Protein AF-A0A0B1TU31-F1 (afdb_monomer_lite)

InterPro domains:
  IPR000884 Thrombospondin type-1 (TSP1) repeat [PS50092] (26-80)
  IPR000884 Thrombospondin type-1 (TSP1) repeat [SM00209] (29-80)
  IPR036383 Thrombospondin type-1 repeat superfamily [G3DSA:2.20.100.10] (24-85)
  IPR036383 Thrombospondin type-1 repeat superfamily [SSF82895] (26-73)

Structure (mmCIF, N/CA/C/O backbone):
data_AF-A0A0B1TU31-F1
#
_entry.id   AF-A0A0B1TU31-F1
#
loop_
_atom_site.group_PDB
_atom_site.id
_atom_site.type_symbol
_atom_site.label_atom_id
_atom_site.label_alt_id
_atom_site.label_comp_id
_atom_site.label_asym_id
_atom_site.label_entity_id
_atom_site.label_seq_id
_atom_site.pdbx_PDB_ins_code
_atom_site.Cartn_x
_atom_site.Cartn_y
_atom_site.Cartn_z
_atom_site.occupancy
_atom_site.B_iso_or_equiv
_atom_site.auth_seq_id
_atom_site.auth_comp_id
_atom_site.auth_asym_id
_atom_site.auth_atom_id
_atom_site.pdbx_PDB_model_num
ATOM 1 N N . MET A 1 1 ? -32.053 -27.842 63.077 1.00 48.84 1 MET A N 1
ATOM 2 C CA . MET A 1 1 ? -31.804 -26.830 64.124 1.00 48.84 1 MET A CA 1
ATOM 3 C C . MET A 1 1 ? -30.981 -25.727 63.482 1.00 48.84 1 MET A C 1
ATOM 5 O O . MET A 1 1 ? -29.867 -26.010 63.071 1.00 48.84 1 MET A O 1
ATOM 9 N N . ILE A 1 2 ? -31.567 -24.545 63.289 1.00 61.00 2 ILE A N 1
ATOM 10 C CA . ILE A 1 2 ? -30.883 -23.333 62.812 1.00 61.00 2 ILE A CA 1
ATOM 11 C C . ILE A 1 2 ? -30.750 -22.444 64.051 1.00 61.00 2 ILE A C 1
ATOM 13 O O . ILE A 1 2 ? -31.759 -22.158 64.695 1.00 61.00 2 ILE A O 1
ATOM 17 N N . ASP A 1 3 ? -29.520 -22.116 64.441 1.00 66.31 3 ASP A N 1
ATOM 18 C CA . ASP A 1 3 ? -29.231 -21.256 65.592 1.00 66.31 3 ASP A CA 1
ATOM 19 C C . ASP A 1 3 ? -29.644 -19.801 65.269 1.00 66.31 3 ASP A C 1
ATOM 21 O O . ASP A 1 3 ? -29.160 -19.246 64.279 1.00 66.31 3 ASP A O 1
ATOM 25 N N . PRO A 1 4 ? -30.521 -19.164 66.069 1.00 66.88 4 PRO A N 1
ATOM 26 C CA . PRO A 1 4 ? -31.026 -17.813 65.814 1.00 66.88 4 PRO A CA 1
ATOM 27 C C . PRO A 1 4 ? -29.987 -16.689 66.000 1.00 66.88 4 PRO A C 1
ATOM 29 O O . PRO A 1 4 ? -30.324 -15.529 65.768 1.00 66.88 4 PRO A O 1
ATOM 32 N N . LYS A 1 5 ? -28.744 -16.985 66.412 1.00 67.88 5 LYS A N 1
ATOM 33 C CA . LYS A 1 5 ? -27.654 -16.000 66.561 1.00 67.88 5 LYS A CA 1
ATOM 34 C C . LYS A 1 5 ? -26.656 -15.950 65.403 1.00 67.88 5 LYS A C 1
ATOM 36 O O . LYS A 1 5 ? -25.775 -15.096 65.427 1.00 67.88 5 LYS A O 1
ATOM 41 N N . CYS A 1 6 ? -26.76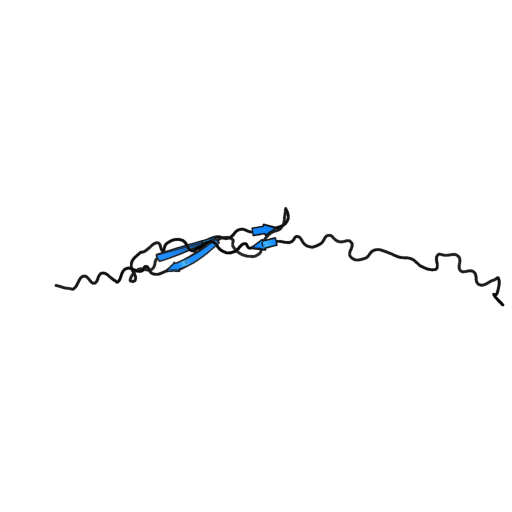9 -16.809 64.391 1.00 63.38 6 CYS A N 1
ATOM 42 C CA . CYS A 1 6 ? -25.867 -16.790 63.234 1.00 63.38 6 CYS A CA 1
ATOM 43 C C . CYS A 1 6 ? -26.541 -16.115 62.027 1.00 63.38 6 CYS A C 1
ATOM 45 O O . CYS A 1 6 ? -26.782 -16.734 60.995 1.00 63.38 6 CYS A O 1
ATOM 47 N N . HIS A 1 7 ? -26.901 -14.841 62.192 1.00 66.25 7 HIS A N 1
ATOM 48 C CA . HIS A 1 7 ? -27.333 -13.976 61.098 1.00 66.25 7 HIS A CA 1
ATOM 49 C C . HIS A 1 7 ? -26.157 -13.076 60.717 1.00 66.25 7 HIS A C 1
ATOM 51 O O . HIS A 1 7 ? -25.740 -12.227 61.503 1.00 66.25 7 HIS A O 1
ATOM 57 N N . CYS A 1 8 ? -25.593 -13.292 59.531 1.00 70.94 8 CYS A N 1
ATOM 58 C CA . CYS A 1 8 ? -24.670 -12.341 58.931 1.00 70.94 8 CYS A CA 1
ATOM 59 C C . CYS A 1 8 ? -25.516 -11.235 58.295 1.00 70.94 8 CYS A C 1
ATOM 61 O O . CYS A 1 8 ? -26.181 -11.481 57.291 1.00 70.94 8 CYS A O 1
ATOM 63 N N . GLU A 1 9 ? -25.531 -10.043 58.896 1.00 76.56 9 GLU A N 1
ATOM 64 C CA . GLU A 1 9 ? -26.111 -8.864 58.250 1.00 76.56 9 GLU A CA 1
ATOM 65 C C . GLU A 1 9 ? -25.259 -8.518 57.025 1.00 76.56 9 GLU A C 1
ATOM 67 O O . GLU A 1 9 ? -24.111 -8.091 57.145 1.00 76.56 9 GLU A O 1
ATOM 72 N N . GLY A 1 10 ? -25.800 -8.757 55.834 1.00 75.06 10 GLY A N 1
ATOM 73 C CA . GLY A 1 10 ? -25.105 -8.502 54.579 1.00 75.06 10 GLY A CA 1
ATOM 74 C C . GLY A 1 10 ? -25.650 -9.351 53.441 1.00 75.06 10 GLY A C 1
ATOM 75 O O . GLY A 1 10 ? -26.431 -10.278 53.649 1.00 75.06 10 GLY A O 1
ATOM 76 N N . VAL A 1 11 ? -25.247 -9.010 52.222 1.00 82.56 11 VAL A N 1
ATOM 77 C CA . VAL A 1 11 ? -25.572 -9.800 51.032 1.00 82.56 11 VAL A CA 1
ATOM 78 C C . VAL A 1 11 ? -24.592 -10.972 50.961 1.00 82.56 11 VAL A C 1
ATOM 80 O O . VAL A 1 11 ? -23.391 -10.785 51.140 1.00 82.56 11 VAL A O 1
ATOM 83 N N . ASP A 1 12 ? -25.092 -12.179 50.708 1.00 83.38 12 ASP A N 1
ATOM 84 C CA . ASP A 1 12 ? -24.291 -13.405 50.573 1.00 83.38 12 ASP A CA 1
ATOM 85 C C . ASP A 1 12 ? -23.491 -13.457 49.262 1.00 83.38 12 ASP A C 1
ATOM 87 O O . ASP A 1 12 ? -22.617 -14.307 49.086 1.00 83.38 12 ASP A O 1
ATOM 91 N N . SER A 1 13 ? -23.772 -12.529 48.345 1.00 83.19 13 SER A N 1
ATOM 92 C CA . SER A 1 13 ? -23.055 -12.369 47.091 1.00 83.19 13 SER A CA 1
ATOM 93 C C . SER A 1 13 ? -22.950 -10.898 46.689 1.00 83.19 13 SER A C 1
ATOM 95 O O . SER A 1 13 ? -23.908 -10.131 46.764 1.00 83.19 13 SER A O 1
ATOM 97 N N . GLU A 1 14 ? -21.765 -10.515 46.226 1.00 86.88 14 GLU A N 1
ATOM 98 C CA . GLU A 1 14 ? -21.508 -9.246 45.554 1.00 86.88 14 GLU A CA 1
ATOM 99 C C . GLU A 1 14 ? -20.944 -9.575 44.170 1.00 86.88 14 GLU A C 1
ATOM 101 O O . GLU A 1 14 ? -20.072 -10.436 44.030 1.00 86.88 14 GLU A O 1
ATOM 106 N N . GLN A 1 15 ? -21.460 -8.921 43.133 1.00 88.38 15 GLN A N 1
ATOM 107 C CA . GLN A 1 15 ? -20.985 -9.089 41.764 1.00 88.38 15 GLN A CA 1
ATOM 108 C C . GLN A 1 15 ? -20.560 -7.735 41.218 1.00 88.38 15 GLN A C 1
ATOM 110 O O . GLN A 1 15 ? -21.261 -6.736 41.379 1.00 88.38 15 GLN A O 1
ATOM 115 N N . LYS A 1 16 ? -19.413 -7.715 40.544 1.00 89.94 16 LYS A N 1
ATOM 116 C CA . LYS A 1 16 ? -18.899 -6.534 39.863 1.00 89.94 16 LYS A CA 1
ATOM 117 C C . LYS A 1 16 ? -18.447 -6.913 38.466 1.00 89.94 16 LYS A C 1
ATOM 119 O O . LYS A 1 16 ? -17.809 -7.947 38.274 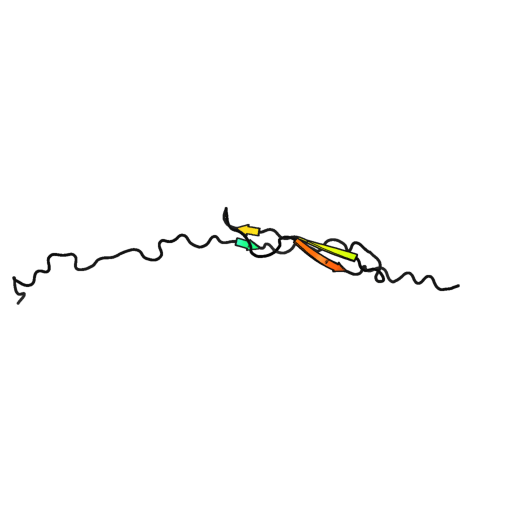1.00 89.94 16 LYS A O 1
ATOM 124 N N . GLU A 1 17 ? -18.745 -6.051 37.505 1.00 89.38 17 GLU A N 1
ATOM 125 C CA . GLU A 1 17 ? -18.246 -6.205 36.146 1.00 89.38 17 GLU A CA 1
ATOM 126 C C . GLU A 1 17 ? -16.730 -5.992 36.113 1.00 89.38 17 GLU A C 1
ATOM 128 O O . GLU A 1 17 ? -16.190 -5.019 36.652 1.00 89.38 17 GLU A O 1
ATOM 133 N N . CYS A 1 18 ? -16.034 -6.921 35.470 1.00 88.19 18 CYS A N 1
ATOM 134 C CA . CYS A 1 18 ? -14.620 -6.811 35.157 1.00 88.19 18 CYS A CA 1
ATOM 135 C C . CYS A 1 18 ? -14.446 -6.625 33.645 1.00 88.19 18 CYS A C 1
ATOM 137 O O . CYS A 1 18 ? -15.306 -7.009 32.858 1.00 88.19 18 CYS A O 1
ATOM 139 N N . ASN A 1 19 ? -13.319 -6.037 33.235 1.00 86.31 19 ASN A N 1
ATOM 140 C CA . ASN A 1 19 ? -12.980 -5.817 31.823 1.00 86.31 19 ASN A CA 1
ATOM 141 C C . ASN A 1 19 ? -13.982 -4.940 31.047 1.00 86.31 19 ASN A C 1
ATOM 143 O O . ASN A 1 19 ? -14.146 -5.109 29.846 1.00 86.31 19 ASN A O 1
ATOM 147 N N . THR A 1 20 ? -14.592 -3.949 31.704 1.00 85.75 20 THR A N 1
ATOM 148 C CA . THR A 1 20 ? -15.500 -2.966 31.076 1.00 85.75 20 THR A CA 1
ATOM 149 C C . THR A 1 20 ? -14.792 -1.950 30.170 1.00 85.75 20 THR A C 1
ATOM 151 O O . THR A 1 20 ? -15.401 -0.987 29.706 1.00 85.75 20 THR A O 1
ATOM 15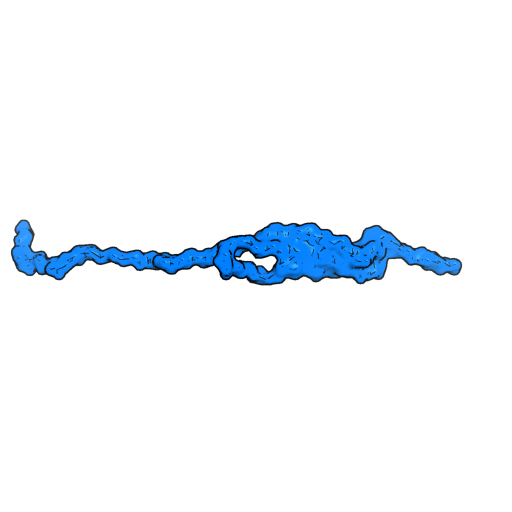4 N N . GLN A 1 21 ? -13.493 -2.138 29.926 1.00 85.94 21 GLN A N 1
ATOM 155 C CA . GLN A 1 21 ? -12.722 -1.293 29.025 1.00 85.94 21 GLN A CA 1
ATOM 156 C C . GLN A 1 21 ? -13.214 -1.517 27.583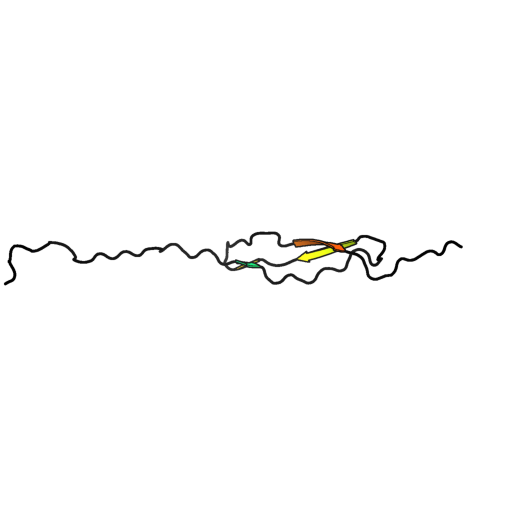 1.00 85.94 21 GLN A C 1
ATOM 158 O O . GLN A 1 21 ? -13.463 -2.668 27.212 1.00 85.94 21 GLN A O 1
ATOM 163 N N . PRO A 1 22 ? -13.322 -0.467 26.748 1.00 77.44 22 PRO A N 1
ATOM 164 C CA . PRO A 1 22 ? -13.642 -0.630 25.334 1.00 77.44 22 PRO A CA 1
ATOM 165 C C . PRO A 1 22 ? -12.657 -1.581 24.650 1.00 77.44 22 PRO A C 1
ATOM 167 O O . PRO A 1 22 ? -11.462 -1.582 24.962 1.00 77.44 22 PRO A O 1
ATOM 170 N N . CYS A 1 23 ? -13.142 -2.373 23.693 1.00 78.88 23 CYS A N 1
ATOM 171 C CA . CYS A 1 23 ? -12.259 -3.178 22.857 1.00 78.88 23 CYS A CA 1
ATOM 172 C C . CYS A 1 23 ? -11.263 -2.275 22.114 1.00 78.88 23 CYS A C 1
ATOM 174 O O . CYS A 1 23 ? -11.584 -1.143 21.752 1.00 78.88 23 CYS A O 1
ATOM 176 N N . ALA A 1 24 ? -10.047 -2.780 21.883 1.00 76.81 24 ALA A N 1
ATOM 177 C CA . ALA A 1 24 ? -9.074 -2.067 21.067 1.00 76.81 24 ALA A CA 1
ATOM 178 C C . ALA A 1 24 ? -9.655 -1.815 19.671 1.00 76.81 24 ALA A C 1
ATOM 180 O O . ALA A 1 24 ? -10.218 -2.739 19.070 1.00 76.81 24 ALA A O 1
ATOM 181 N N . LEU A 1 25 ? -9.479 -0.584 19.175 1.00 80.94 25 LEU A N 1
ATOM 182 C CA . LEU A 1 25 ? -9.954 -0.203 17.852 1.00 80.94 25 LEU A CA 1
ATOM 183 C C . LEU A 1 25 ? -9.381 -1.157 16.805 1.00 80.94 25 LEU A C 1
ATOM 185 O O . LEU A 1 25 ? -8.169 -1.388 16.755 1.00 80.94 25 LEU A O 1
ATOM 189 N N . GLN A 1 26 ? -10.249 -1.714 15.970 1.00 82.94 26 GLN A N 1
ATOM 190 C CA . GLN A 1 26 ? -9.836 -2.664 14.943 1.00 82.94 26 GLN A CA 1
ATOM 191 C C . GLN A 1 26 ? -9.452 -1.913 13.666 1.00 82.94 26 GLN A C 1
ATOM 193 O O . GLN A 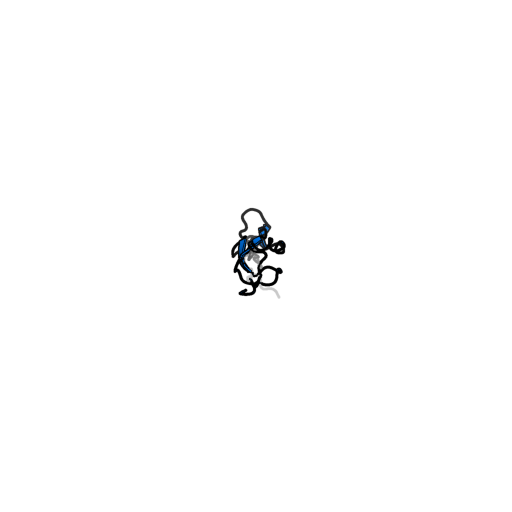1 26 ? -10.302 -1.287 13.029 1.00 82.94 26 GLN A O 1
ATOM 198 N N . CYS A 1 27 ? -8.179 -2.008 13.275 1.00 89.88 27 CYS A N 1
ATOM 199 C CA . CYS A 1 27 ? -7.716 -1.605 11.949 1.00 89.88 27 CYS A CA 1
ATOM 200 C C . CYS A 1 27 ? -7.147 -2.790 11.188 1.00 89.88 27 CYS A C 1
ATOM 202 O O . CYS A 1 27 ? -6.449 -3.634 11.753 1.00 89.88 27 CYS A O 1
ATOM 204 N N . ALA A 1 28 ? -7.328 -2.769 9.877 1.00 91.75 28 ALA A N 1
ATOM 205 C CA . ALA A 1 28 ? -6.653 -3.658 8.960 1.00 91.75 28 ALA A CA 1
ATOM 206 C C . ALA A 1 28 ? -6.118 -2.876 7.762 1.00 91.75 28 ALA A C 1
ATOM 208 O O . ALA A 1 28 ? -6.706 -1.901 7.292 1.00 91.75 28 ALA A O 1
ATOM 209 N N . TRP A 1 29 ? -4.993 -3.343 7.236 1.00 95.88 29 TRP A N 1
ATOM 210 C CA . TRP A 1 29 ? -4.558 -2.935 5.912 1.00 95.88 29 TRP A CA 1
ATOM 211 C C . TRP A 1 29 ? -5.456 -3.587 4.862 1.00 95.88 29 TRP A C 1
ATOM 213 O O . TRP A 1 29 ? -5.725 -4.789 4.930 1.00 95.88 29 TRP A O 1
ATOM 223 N N . THR A 1 30 ? -5.870 -2.821 3.855 1.00 95.94 30 THR A N 1
ATOM 224 C CA . THR A 1 30 ? -6.402 -3.410 2.625 1.00 95.94 30 THR A CA 1
ATOM 225 C C . THR A 1 30 ? -5.324 -4.240 1.934 1.00 95.94 30 THR A C 1
ATOM 227 O O . THR A 1 30 ? -4.129 -4.151 2.243 1.00 95.94 30 THR A O 1
ATOM 230 N N . GLN A 1 31 ? -5.733 -5.013 0.928 1.00 96.62 31 GLN A N 1
ATOM 231 C CA . GLN A 1 31 ? -4.762 -5.538 -0.021 1.00 96.62 31 GLN A CA 1
ATOM 232 C C . GLN A 1 31 ? -3.985 -4.383 -0.659 1.00 96.62 31 GLN A C 1
ATOM 234 O O . GLN A 1 31 ? -4.513 -3.283 -0.855 1.00 96.62 31 GLN A O 1
ATOM 239 N N . TRP A 1 32 ? -2.718 -4.652 -0.953 1.00 98.00 32 TRP A N 1
ATOM 240 C CA . TRP A 1 32 ? -1.901 -3.750 -1.741 1.00 98.00 32 TRP A CA 1
ATOM 241 C C . TRP A 1 32 ? -2.508 -3.572 -3.129 1.00 98.00 32 TRP A C 1
ATOM 243 O O . TRP A 1 32 ? -2.917 -4.546 -3.764 1.00 98.00 32 TRP A O 1
ATOM 253 N N . CYS A 1 33 ? -2.507 -2.337 -3.617 1.00 97.81 33 CYS A N 1
ATOM 254 C CA . CYS A 1 33 ? -2.702 -2.075 -5.030 1.00 97.81 33 CYS A CA 1
ATOM 255 C C . CYS A 1 33 ? -1.583 -2.736 -5.849 1.00 97.81 33 CYS A C 1
ATOM 257 O O . CYS A 1 33 ? -0.510 -3.077 -5.335 1.00 97.81 33 CYS A O 1
ATOM 259 N N . ALA A 1 34 ? -1.843 -2.906 -7.145 1.00 97.94 34 ALA A N 1
ATOM 260 C CA . ALA A 1 34 ? -0.811 -3.323 -8.079 1.00 97.94 34 ALA A CA 1
ATOM 261 C C . ALA A 1 34 ? 0.367 -2.336 -8.052 1.00 97.94 34 ALA A C 1
ATOM 263 O O . ALA A 1 34 ? 0.193 -1.145 -7.782 1.00 97.94 34 ALA A O 1
ATOM 264 N N . TRP A 1 35 ? 1.563 -2.847 -8.336 1.00 98.00 35 TRP A N 1
ATOM 265 C CA . TRP A 1 35 ? 2.722 -1.997 -8.571 1.00 98.00 35 TRP A CA 1
ATOM 266 C C . TRP A 1 35 ? 2.466 -1.077 -9.764 1.00 98.00 35 TRP A C 1
ATOM 268 O O . TRP A 1 35 ? 1.848 -1.484 -10.749 1.00 98.00 35 TRP A O 1
ATOM 278 N N . SER A 1 36 ? 2.949 0.159 -9.669 1.00 97.31 36 SER A N 1
ATOM 279 C CA . SER A 1 36 ? 3.043 1.057 -10.810 1.00 97.31 36 SER A CA 1
ATOM 280 C C . SER A 1 36 ? 3.955 0.464 -11.879 1.00 97.31 36 SER A C 1
ATOM 282 O O . SER A 1 36 ? 4.807 -0.379 -11.590 1.00 97.31 36 SER A O 1
ATOM 284 N N . ASP A 1 37 ? 3.854 0.985 -13.099 1.00 96.38 37 ASP A N 1
ATOM 285 C CA . ASP A 1 37 ? 4.862 0.704 -14.112 1.00 96.38 37 ASP A CA 1
ATOM 286 C C . ASP A 1 37 ? 6.259 1.092 -13.612 1.00 96.38 37 ASP A C 1
ATOM 288 O O . ASP A 1 37 ? 6.441 2.072 -12.877 1.00 96.38 37 ASP A O 1
ATOM 292 N N . CYS A 1 38 ? 7.254 0.309 -14.027 1.00 96.81 38 CYS A N 1
ATOM 293 C CA . CYS A 1 38 ? 8.648 0.626 -13.769 1.00 96.81 38 CYS A CA 1
ATOM 294 C C . CYS A 1 38 ? 9.034 1.913 -14.508 1.00 96.81 38 CYS A C 1
ATOM 296 O O . CYS A 1 38 ? 8.731 2.067 -15.694 1.00 96.81 38 CYS A O 1
ATOM 298 N N . THR A 1 39 ? 9.752 2.821 -13.839 1.00 96.81 39 THR A N 1
ATOM 299 C CA . THR A 1 39 ? 10.189 4.087 -14.460 1.00 96.81 39 THR A CA 1
ATOM 300 C C . THR A 1 39 ? 11.096 3.893 -15.675 1.00 96.81 39 THR A C 1
ATOM 302 O O . THR A 1 39 ? 11.172 4.782 -16.519 1.00 96.81 39 THR A O 1
ATOM 305 N N . THR A 1 40 ? 11.770 2.744 -15.788 1.00 93.56 40 THR A N 1
ATOM 306 C CA . THR A 1 40 ? 12.478 2.340 -17.006 1.00 93.56 40 THR A CA 1
ATOM 307 C C . THR A 1 40 ? 11.777 1.166 -17.671 1.00 93.56 40 THR A C 1
ATOM 309 O O . THR A 1 40 ? 11.224 0.277 -17.024 1.00 93.56 40 THR A O 1
ATOM 312 N N . ARG A 1 41 ? 11.855 1.137 -18.998 1.00 92.31 41 ARG A N 1
ATOM 313 C CA . ARG A 1 41 ? 11.439 -0.010 -19.806 1.00 92.31 41 ARG A CA 1
ATOM 314 C C . ARG A 1 41 ? 12.625 -0.893 -20.198 1.00 92.31 41 ARG A C 1
ATOM 316 O O . ARG A 1 41 ? 12.388 -1.985 -20.692 1.00 92.31 41 ARG A O 1
ATOM 323 N N . SER A 1 42 ? 13.865 -0.466 -19.954 1.00 91.44 42 SER A N 1
ATOM 324 C CA . SER A 1 42 ? 15.089 -1.204 -20.289 1.00 91.44 42 SER A CA 1
ATOM 325 C C . SER A 1 42 ? 15.478 -2.190 -19.186 1.00 91.44 42 SER A C 1
ATOM 327 O O . SER A 1 42 ? 15.440 -1.860 -18.002 1.00 91.44 42 SER A O 1
ATOM 329 N N . GLN A 1 43 ? 15.929 -3.386 -19.563 1.00 92.06 43 GLN A N 1
ATOM 330 C CA . GLN A 1 43 ? 16.517 -4.356 -18.631 1.00 92.06 43 GLN A CA 1
ATOM 331 C C . GLN A 1 43 ? 17.889 -3.921 -18.105 1.00 92.06 43 GLN A C 1
ATOM 333 O O . GLN A 1 43 ? 18.303 -4.353 -17.028 1.00 92.06 43 GLN A O 1
ATOM 338 N N . CYS A 1 44 ? 18.603 -3.074 -18.847 1.00 91.38 44 CYS A N 1
ATOM 339 C CA . CYS A 1 44 ? 19.942 -2.615 -18.478 1.00 91.38 44 CYS A CA 1
ATOM 340 C C . CYS A 1 44 ? 19.939 -1.424 -17.517 1.00 91.38 44 CYS A C 1
ATOM 342 O O . CYS A 1 44 ? 20.966 -1.128 -16.910 1.00 91.38 44 CYS A O 1
ATOM 344 N N . GLU A 1 45 ? 18.798 -0.769 -17.342 1.00 92.81 45 GLU A N 1
ATOM 345 C CA . GLU A 1 45 ? 18.640 0.343 -16.415 1.00 92.81 45 GLU A CA 1
ATOM 346 C C . GLU A 1 45 ? 17.911 -0.119 -15.155 1.00 92.81 45 GLU A C 1
ATOM 348 O O . GLU A 1 45 ? 17.158 -1.094 -15.167 1.00 92.81 45 GLU A O 1
ATOM 353 N N . ILE A 1 46 ? 18.158 0.577 -14.048 1.00 95.88 46 ILE A N 1
ATOM 354 C CA . ILE A 1 46 ? 17.411 0.374 -12.809 1.00 95.88 46 ILE A CA 1
ATOM 355 C C . ILE A 1 46 ? 16.353 1.466 -12.743 1.00 95.88 46 ILE A C 1
ATOM 357 O O . ILE A 1 46 ? 16.683 2.652 -12.721 1.00 95.88 46 ILE A O 1
ATOM 361 N N . GLY A 1 47 ? 15.092 1.052 -12.715 1.00 96.12 47 GLY A N 1
ATOM 362 C CA . GLY A 1 47 ? 13.961 1.924 -12.442 1.00 96.12 47 GLY A CA 1
ATOM 363 C C . GLY A 1 47 ? 13.450 1.756 -11.019 1.00 96.12 47 GLY A C 1
ATOM 364 O O . GLY A 1 47 ? 13.967 0.960 -10.230 1.00 96.12 47 GLY A O 1
ATOM 365 N N . ILE A 1 48 ? 12.397 2.501 -10.713 1.00 98.00 48 ILE A N 1
ATOM 366 C CA . ILE A 1 48 ? 11.636 2.413 -9.472 1.00 98.00 48 ILE A CA 1
ATOM 367 C C . ILE A 1 48 ? 10.179 2.125 -9.829 1.00 98.00 48 ILE A C 1
ATOM 369 O O . ILE A 1 48 ? 9.669 2.618 -10.833 1.00 98.00 48 ILE A O 1
ATOM 373 N N . GLN A 1 49 ? 9.525 1.315 -9.009 1.00 98.06 49 GLN A N 1
ATOM 374 C CA . GLN A 1 49 ? 8.080 1.124 -9.020 1.00 98.06 49 GLN A CA 1
ATOM 375 C C . GLN A 1 49 ? 7.553 1.293 -7.599 1.00 98.06 49 GLN A C 1
ATOM 377 O O . GLN A 1 49 ? 8.261 1.002 -6.627 1.00 98.06 49 GLN A O 1
ATOM 382 N N . SER A 1 50 ? 6.311 1.742 -7.482 1.00 98.19 50 SER A N 1
ATOM 383 C CA . SER A 1 50 ? 5.675 2.017 -6.198 1.00 98.19 50 SER A CA 1
ATOM 384 C C . SER A 1 50 ? 4.295 1.379 -6.128 1.00 98.19 50 SER A C 1
ATOM 386 O O . SER A 1 50 ? 3.642 1.170 -7.149 1.00 98.19 50 SER A O 1
ATOM 388 N N . ARG A 1 51 ? 3.842 1.054 -4.922 1.00 98.31 51 ARG A N 1
ATOM 389 C CA . ARG A 1 51 ? 2.472 0.604 -4.656 1.00 98.31 51 ARG A CA 1
ATOM 390 C C . ARG A 1 51 ? 1.953 1.234 -3.377 1.00 98.31 51 ARG A C 1
ATOM 392 O O . ARG A 1 51 ? 2.736 1.634 -2.515 1.00 98.31 51 ARG A O 1
ATOM 399 N N . SER A 1 52 ? 0.636 1.266 -3.243 1.00 97.94 52 SER A N 1
ATOM 400 C CA . SER A 1 52 ? -0.041 1.813 -2.073 1.00 97.94 52 SER A CA 1
ATOM 401 C C . SER A 1 52 ? -1.115 0.866 -1.542 1.00 97.94 52 SER A C 1
ATOM 403 O O . SER A 1 52 ? -1.556 -0.066 -2.221 1.00 97.94 52 SER A O 1
ATOM 405 N N . ARG A 1 53 ? -1.506 1.072 -0.289 1.00 97.56 53 ARG A N 1
ATOM 406 C CA . ARG A 1 53 ? -2.619 0.396 0.388 1.00 97.56 53 ARG A CA 1
ATOM 407 C C . ARG A 1 53 ? -3.309 1.376 1.325 1.00 97.56 53 ARG A C 1
ATOM 409 O O . ARG A 1 53 ? -2.727 2.387 1.713 1.00 97.56 53 ARG A O 1
ATOM 416 N N . GLN A 1 54 ? -4.529 1.062 1.734 1.00 95.06 54 GLN A N 1
ATOM 417 C CA . GLN A 1 54 ? -5.303 1.907 2.637 1.00 95.06 54 GLN A CA 1
ATOM 418 C C . GLN A 1 54 ? -5.458 1.242 4.002 1.00 95.06 54 GLN A C 1
ATOM 420 O O . GLN A 1 54 ? -5.593 0.023 4.106 1.00 95.06 54 GLN A O 1
ATOM 425 N N . CYS A 1 55 ? -5.419 2.053 5.056 1.00 94.25 55 CYS A N 1
ATOM 426 C CA . CYS A 1 55 ? -5.784 1.612 6.394 1.00 94.25 55 CYS A CA 1
ATOM 427 C C . CYS A 1 55 ? -7.298 1.761 6.544 1.00 94.25 55 CYS A C 1
ATOM 429 O O . CYS A 1 55 ? -7.823 2.863 6.386 1.00 94.25 55 CYS A O 1
ATOM 431 N N . VAL A 1 56 ? -7.989 0.659 6.816 1.00 92.50 56 VAL A N 1
ATOM 432 C CA . VAL A 1 56 ? -9.440 0.629 7.018 1.00 92.50 56 VAL A CA 1
ATOM 433 C C . VAL A 1 56 ? -9.746 0.116 8.415 1.00 92.50 56 VAL A C 1
ATOM 435 O O . VAL A 1 56 ? -9.065 -0.774 8.921 1.00 92.50 56 VAL A O 1
ATOM 438 N N . GLY A 1 57 ? -10.760 0.679 9.057 1.00 89.06 57 GLY A N 1
ATOM 439 C CA . GLY A 1 57 ? -11.097 0.328 10.427 1.00 89.06 57 GLY A CA 1
ATOM 440 C C . GLY A 1 57 ? -11.973 1.370 11.093 1.00 89.06 57 GLY A C 1
ATOM 441 O O . GLY A 1 57 ? -12.572 2.223 10.434 1.00 89.06 57 GLY A O 1
ATOM 442 N N . GLU A 1 58 ? -12.047 1.277 12.412 1.00 86.38 58 GLU A N 1
ATOM 443 C CA . GLU A 1 58 ? -12.830 2.193 13.235 1.00 86.38 58 GLU A CA 1
ATOM 444 C C . GLU A 1 58 ? -12.241 3.616 13.247 1.00 86.38 58 GLU A C 1
ATOM 446 O O . GLU A 1 58 ? -11.043 3.833 13.051 1.00 86.38 58 GLU A O 1
ATOM 451 N N . ALA A 1 59 ? -13.091 4.619 13.481 1.00 81.12 59 ALA A N 1
ATOM 452 C CA . ALA A 1 59 ? -12.655 6.012 13.530 1.00 81.12 59 ALA A CA 1
ATOM 453 C C . ALA A 1 59 ? -11.636 6.232 14.664 1.00 81.12 59 ALA A C 1
ATOM 455 O O . ALA A 1 59 ? -11.897 5.901 15.818 1.00 81.12 59 ALA A O 1
ATOM 456 N N . GLY A 1 60 ? -10.480 6.814 14.334 1.00 78.94 60 GLY A N 1
ATOM 457 C CA . GLY A 1 60 ? -9.387 7.050 15.289 1.00 78.94 60 GLY A CA 1
ATOM 458 C C . GLY A 1 60 ? -8.401 5.889 15.429 1.00 78.94 60 GLY A C 1
ATOM 459 O O . GLY A 1 60 ? -7.442 5.989 16.192 1.00 78.94 60 GLY A O 1
ATOM 460 N N . CYS A 1 61 ? -8.601 4.805 14.683 1.00 84.50 61 CYS A N 1
ATOM 461 C CA . CYS A 1 61 ? -7.677 3.688 14.651 1.00 84.50 61 CYS A CA 1
ATOM 462 C C . CYS A 1 61 ? -6.497 3.997 13.692 1.00 84.50 61 CYS A C 1
ATOM 464 O O . CYS A 1 61 ? -6.670 4.695 12.690 1.00 84.50 61 CYS A O 1
ATOM 466 N N . HIS A 1 62 ? -5.286 3.507 13.991 1.00 86.94 62 HIS A N 1
ATOM 467 C CA . HIS A 1 62 ? -4.121 3.659 13.112 1.00 86.94 62 HIS A CA 1
ATOM 468 C C . HIS A 1 62 ? -3.485 2.307 12.779 1.00 86.94 62 HIS A C 1
ATOM 470 O O . HIS A 1 62 ? -3.286 1.457 13.646 1.00 86.94 62 HIS A O 1
ATOM 476 N N . CYS A 1 63 ? -3.114 2.116 11.515 1.00 91.06 63 CYS A N 1
ATOM 477 C CA . CYS A 1 63 ? -2.362 0.940 11.106 1.00 91.06 63 CYS A CA 1
ATOM 478 C C . CYS A 1 63 ? -0.864 1.139 11.367 1.00 91.06 63 CYS A C 1
ATOM 480 O O . CYS A 1 63 ? -0.322 2.229 11.180 1.00 91.06 63 CYS A O 1
ATOM 482 N N . LEU A 1 64 ? -0.179 0.072 11.783 1.00 90.12 64 LEU A N 1
ATOM 483 C CA . LEU A 1 64 ? 1.276 0.063 11.921 1.00 90.12 64 LEU A CA 1
ATOM 484 C C . LEU A 1 64 ? 1.944 -0.195 10.563 1.00 90.12 64 LEU A C 1
ATOM 486 O O . LEU A 1 64 ? 1.563 -1.115 9.832 1.00 90.12 64 LEU A O 1
ATOM 490 N N . GLY A 1 65 ? 2.964 0.604 10.250 1.00 92.50 65 GLY A N 1
ATOM 491 C CA . GLY A 1 65 ? 3.716 0.546 8.994 1.00 92.50 65 GLY A CA 1
ATOM 492 C C . GLY A 1 65 ? 3.310 1.625 7.987 1.00 92.50 65 GLY A C 1
ATOM 493 O O . GLY A 1 65 ? 2.493 2.493 8.277 1.00 92.50 65 GLY A O 1
ATOM 494 N N . LEU A 1 66 ? 3.914 1.572 6.799 1.00 95.25 66 LEU A N 1
ATOM 495 C CA . LEU A 1 66 ? 3.704 2.564 5.744 1.00 95.25 66 LEU A CA 1
ATOM 496 C C . LEU A 1 66 ? 2.518 2.190 4.843 1.00 95.25 66 LEU A C 1
ATOM 498 O O . LEU A 1 66 ? 2.251 1.003 4.604 1.00 95.25 66 LEU A O 1
ATOM 502 N N . ALA A 1 67 ? 1.821 3.219 4.356 1.00 96.31 67 ALA A N 1
ATOM 503 C CA . ALA A 1 67 ? 0.774 3.104 3.341 1.00 96.31 67 ALA A CA 1
ATOM 504 C C . ALA A 1 67 ? 1.355 2.977 1.924 1.00 96.31 67 ALA A C 1
ATOM 506 O O . ALA A 1 67 ? 0.701 2.422 1.046 1.00 96.31 67 ALA A O 1
ATOM 507 N N . ASP A 1 68 ? 2.594 3.433 1.738 1.00 97.31 68 ASP A N 1
ATOM 508 C CA . ASP A 1 68 ? 3.296 3.477 0.463 1.00 97.31 68 ASP A CA 1
ATOM 509 C C . ASP A 1 68 ? 4.588 2.666 0.536 1.00 97.31 68 ASP A C 1
ATOM 511 O O . ASP A 1 68 ? 5.310 2.682 1.538 1.00 97.31 68 ASP A O 1
ATOM 515 N N . GLU A 1 69 ? 4.892 1.967 -0.550 1.00 98.06 69 GLU A N 1
ATOM 516 C CA . GLU A 1 69 ? 6.110 1.184 -0.704 1.00 98.06 69 GLU A CA 1
ATOM 517 C C . GLU A 1 69 ? 6.729 1.462 -2.071 1.00 98.06 69 GLU A C 1
ATOM 519 O O . GLU A 1 69 ? 6.022 1.631 -3.065 1.00 98.06 69 GLU A O 1
ATOM 524 N N . SER A 1 70 ? 8.058 1.517 -2.126 1.00 97.94 70 SER A N 1
ATOM 525 C CA . SER A 1 70 ? 8.814 1.694 -3.365 1.00 97.94 70 SER A CA 1
ATOM 526 C C . SER A 1 70 ? 9.959 0.696 -3.425 1.00 97.94 70 SER A C 1
ATOM 528 O O . SER A 1 70 ? 10.636 0.466 -2.424 1.00 97.94 70 SER A O 1
ATOM 530 N N . GLN A 1 71 ? 10.189 0.126 -4.605 1.00 97.69 71 GLN A N 1
ATOM 531 C CA . GLN A 1 71 ? 11.265 -0.832 -4.831 1.00 97.69 71 GLN A CA 1
ATOM 532 C C . GLN A 1 71 ? 11.915 -0.640 -6.200 1.00 97.69 71 GLN A C 1
ATOM 534 O O . GLN A 1 71 ? 11.325 -0.074 -7.122 1.00 97.69 71 GLN A O 1
ATOM 539 N N . GLN A 1 72 ? 13.140 -1.144 -6.331 1.00 98.00 72 GLN A N 1
ATOM 540 C CA . GLN A 1 72 ? 13.836 -1.181 -7.612 1.00 98.00 72 GLN A CA 1
ATOM 541 C C . GLN A 1 72 ? 13.181 -2.187 -8.564 1.00 98.00 72 GLN A C 1
ATOM 543 O O . GLN A 1 72 ? 12.682 -3.235 -8.150 1.00 98.00 72 GLN A O 1
ATOM 548 N N . CYS A 1 73 ? 13.210 -1.870 -9.852 1.00 96.25 73 CYS A N 1
ATOM 549 C CA . CYS A 1 73 ? 12.693 -2.719 -10.918 1.00 96.25 73 CYS A CA 1
ATOM 550 C C . CYS A 1 73 ? 13.583 -2.645 -12.161 1.00 96.25 73 CYS A C 1
ATOM 552 O O . CYS A 1 73 ? 14.378 -1.717 -12.330 1.00 96.25 73 CYS A O 1
ATOM 554 N N . ARG A 1 74 ? 13.440 -3.644 -13.032 1.00 95.19 74 ARG A N 1
ATOM 555 C CA . ARG A 1 74 ? 13.985 -3.651 -14.392 1.00 95.19 74 ARG A CA 1
ATOM 556 C C . ARG A 1 74 ? 12.813 -3.737 -15.358 1.00 95.19 74 ARG A C 1
ATOM 558 O O . ARG A 1 74 ? 11.821 -4.386 -15.035 1.00 95.19 74 ARG A O 1
ATOM 565 N N . GLY A 1 75 ? 12.921 -3.064 -16.497 1.00 90.94 75 GLY A N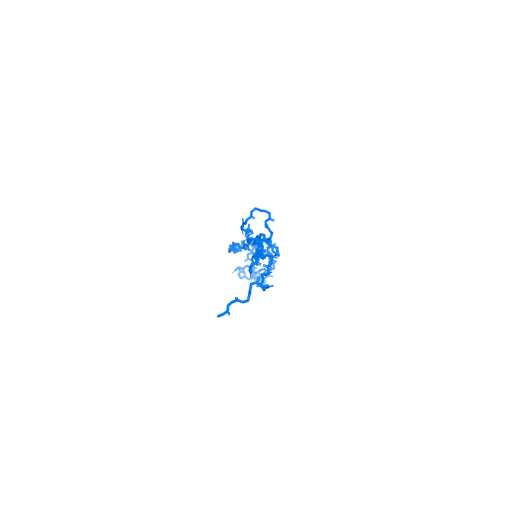 1
ATOM 566 C CA . GLY A 1 75 ? 11.897 -3.151 -17.532 1.00 90.94 75 GLY A CA 1
ATOM 567 C C . GLY A 1 75 ? 12.012 -4.433 -18.355 1.00 90.94 75 GLY A C 1
ATOM 568 O O . GLY A 1 75 ? 12.897 -5.252 -18.127 1.00 90.94 75 GLY A O 1
ATOM 569 N N . ASP A 1 76 ? 11.132 -4.590 -19.340 1.00 91.56 76 ASP A N 1
ATOM 570 C CA . ASP A 1 76 ? 11.040 -5.815 -20.147 1.00 91.56 76 ASP A CA 1
ATOM 571 C C . ASP A 1 76 ? 11.790 -5.733 -21.484 1.00 91.56 76 ASP A C 1
ATOM 573 O O . ASP A 1 76 ? 11.943 -6.739 -22.175 1.00 91.56 76 ASP A O 1
ATOM 577 N N . ILE A 1 77 ? 12.250 -4.543 -21.879 1.00 89.69 77 ILE A N 1
ATOM 578 C CA . ILE A 1 77 ? 12.944 -4.337 -23.150 1.00 89.69 77 ILE A CA 1
ATOM 579 C C . ILE A 1 77 ? 14.384 -4.844 -23.002 1.00 89.69 77 ILE A C 1
ATOM 581 O O . ILE A 1 77 ? 15.113 -4.348 -22.131 1.00 89.69 77 ILE A O 1
ATOM 585 N N . PRO A 1 78 ? 14.820 -5.798 -23.850 1.00 89.50 78 PRO A N 1
ATOM 586 C CA . PRO A 1 78 ? 16.199 -6.254 -23.873 1.00 89.50 78 PRO A CA 1
ATOM 587 C C . PRO A 1 78 ? 17.144 -5.076 -24.059 1.00 89.50 78 PRO A C 1
ATOM 589 O O . PRO A 1 78 ? 16.821 -4.101 -24.738 1.00 89.50 78 PRO A O 1
ATOM 592 N N . CYS A 1 79 ? 18.331 -5.176 -23.478 1.00 86.12 79 CYS A N 1
ATOM 593 C CA . CYS A 1 79 ? 19.336 -4.143 -23.643 1.00 86.12 79 CYS A CA 1
ATOM 594 C C . CYS A 1 79 ? 19.580 -3.880 -25.130 1.00 86.12 79 CYS A C 1
ATOM 596 O O . CYS A 1 79 ? 19.932 -4.796 -25.874 1.00 86.12 79 CYS A O 1
ATOM 598 N N . SER A 1 80 ? 19.413 -2.625 -25.545 1.00 78.06 80 SER A N 1
ATOM 599 C CA . SER A 1 80 ? 19.806 -2.165 -26.870 1.00 78.06 80 SER A CA 1
ATOM 600 C C . SER A 1 80 ? 21.325 -2.236 -26.946 1.00 78.06 80 SER A C 1
ATOM 602 O O . SER A 1 80 ? 22.022 -1.259 -26.666 1.00 78.06 80 SER A O 1
ATOM 604 N N . THR A 1 81 ? 21.866 -3.404 -27.281 1.00 70.12 81 THR A N 1
ATOM 605 C CA . THR A 1 81 ? 23.241 -3.497 -27.734 1.00 70.12 81 THR A CA 1
ATOM 606 C C . THR A 1 81 ? 23.296 -2.652 -28.997 1.00 70.12 81 THR A C 1
ATOM 608 O O . THR A 1 81 ? 22.891 -3.069 -30.079 1.00 70.12 81 THR A O 1
ATOM 611 N N . LYS A 1 82 ? 23.784 -1.412 -28.880 1.00 66.62 82 LYS A N 1
ATOM 612 C CA . LYS A 1 82 ? 24.497 -0.842 -30.014 1.00 66.62 82 LYS A CA 1
ATOM 613 C C . LYS A 1 82 ? 25.604 -1.847 -30.285 1.00 66.62 82 LYS A C 1
ATOM 615 O O . LYS A 1 82 ? 26.567 -1.909 -29.524 1.00 66.62 82 LYS A O 1
ATOM 620 N N . ALA A 1 83 ? 25.401 -2.698 -31.288 1.00 60.00 83 ALA A N 1
ATOM 621 C CA . ALA A 1 83 ? 26.482 -3.474 -31.847 1.00 60.00 83 ALA A CA 1
ATOM 622 C C . ALA A 1 83 ? 27.600 -2.460 -32.133 1.00 60.00 83 ALA A C 1
ATOM 624 O O . ALA A 1 83 ? 27.321 -1.452 -32.795 1.00 60.00 83 ALA A O 1
ATOM 625 N N . PRO A 1 84 ? 28.808 -2.616 -31.563 1.00 69.19 84 PRO A N 1
ATOM 626 C CA . PRO A 1 84 ? 29.934 -1.869 -32.088 1.00 69.19 84 PRO A CA 1
ATOM 627 C C . PRO A 1 84 ? 30.013 -2.204 -33.582 1.00 69.19 84 PRO A C 1
ATOM 629 O O . PRO A 1 84 ? 29.914 -3.379 -33.942 1.00 69.19 84 PRO A O 1
ATOM 632 N N . CYS A 1 85 ? 30.057 -1.163 -34.421 1.00 56.44 85 CYS A N 1
ATOM 633 C CA . CYS A 1 85 ? 30.304 -1.310 -35.854 1.00 56.44 85 CYS A CA 1
ATOM 634 C C . CYS A 1 85 ? 31.558 -2.149 -36.110 1.00 56.44 85 CYS A C 1
ATOM 636 O O . CYS A 1 85 ? 32.514 -2.025 -35.309 1.00 56.44 85 CYS A O 1
#

Sequence (85 aa):
MIDPKCHCEGVDSEQKECNTQPCALQCAWTQWCAWSDCTTRSQCEIGIQSRSRQCVGEAGCHCLGLADESQQCRGDIPCSTKAPC

Secondary structure (DSSP, 8-state):
---TT----S-S--------SPPPPPEEEPPPPPPPPPS--BSSS-EEEEEE--EEESTT---SS-SEEEEEE--SBPP------

Foldseek 3Di:
DDDPPPDDPDDPDDDDDDPPDDDDWDKDKDDKDDKDDFPDQEQVDKTKIKIFIDIDTDPPDDDPDDRMDMDIDGHDDYDPPPPDD

Radius of gyration: 32.78 Å; chains: 1; bounding box: 62×34×102 Å

pLDDT: mean 86.77, std 11.6, range [48.84, 98.31]

Organism: Oesophagostomum dentatum (NCBI:txid61180)